Protein AF-A0A6P2V401-F1 (afdb_monomer_lite)

Structure (mmCIF, N/CA/C/O backbone):
data_AF-A0A6P2V401-F1
#
_entry.id 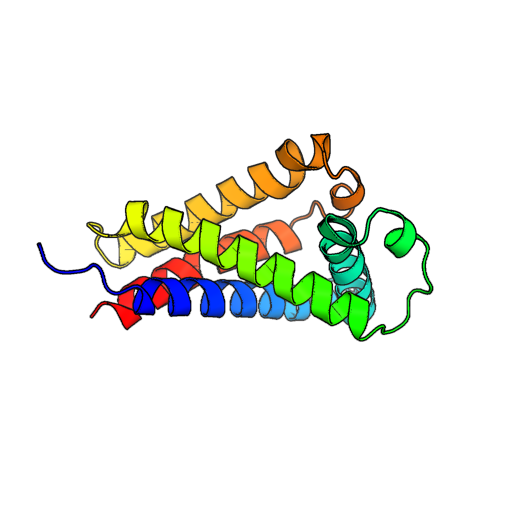  AF-A0A6P2V401-F1
#
loop_
_atom_site.group_PDB
_atom_site.id
_atom_site.type_symbol
_atom_site.label_atom_id
_atom_site.label_alt_id
_atom_site.label_comp_id
_atom_site.label_asym_id
_atom_site.label_entity_id
_atom_site.label_seq_id
_atom_site.pdbx_PDB_ins_code
_atom_site.Cartn_x
_atom_site.Cartn_y
_atom_site.Cartn_z
_atom_site.occupancy
_atom_site.B_iso_or_equiv
_atom_site.auth_seq_id
_atom_site.auth_comp_id
_atom_site.auth_asym_id
_atom_site.auth_atom_id
_atom_site.pdbx_PDB_model_num
ATOM 1 N N . MET A 1 1 ? -31.678 5.617 10.493 1.00 38.75 1 MET A N 1
ATOM 2 C CA . MET A 1 1 ? -30.407 5.013 10.025 1.00 38.75 1 MET A CA 1
ATOM 3 C C . MET A 1 1 ? -29.328 6.093 10.021 1.00 38.75 1 MET A C 1
ATOM 5 O O . MET A 1 1 ? -29.428 7.010 9.217 1.00 38.75 1 MET A O 1
ATOM 9 N N . LYS A 1 2 ? -28.350 6.072 10.941 1.00 46.59 2 LYS A N 1
ATOM 10 C CA . LYS A 1 2 ? -27.239 7.048 10.913 1.00 46.59 2 LYS A CA 1
ATOM 11 C C . LYS A 1 2 ? -26.401 6.779 9.657 1.00 46.59 2 LYS A C 1
ATOM 13 O O . LYS A 1 2 ? -25.924 5.657 9.497 1.00 46.59 2 LYS A O 1
ATOM 18 N N . ARG A 1 3 ? -26.254 7.765 8.759 1.00 54.66 3 ARG A N 1
ATOM 19 C CA . ARG A 1 3 ? -25.325 7.673 7.617 1.00 54.66 3 ARG A CA 1
ATOM 20 C C . ARG A 1 3 ? -23.946 7.314 8.169 1.00 54.66 3 ARG A C 1
ATOM 22 O O . ARG A 1 3 ? -23.427 8.031 9.022 1.00 54.66 3 ARG A O 1
ATOM 29 N N . ALA A 1 4 ? -23.377 6.197 7.722 1.00 61.25 4 ALA A N 1
ATOM 30 C CA . ALA A 1 4 ? -21.987 5.892 8.018 1.00 61.25 4 ALA A CA 1
ATOM 31 C C . ALA A 1 4 ? -21.135 7.018 7.416 1.00 61.25 4 ALA A C 1
ATOM 33 O O . ALA A 1 4 ? -21.217 7.274 6.215 1.00 61.25 4 ALA A O 1
ATOM 34 N N . SER A 1 5 ? -20.381 7.731 8.254 1.00 77.50 5 SER A N 1
ATOM 35 C CA . SER A 1 5 ? -19.448 8.743 7.764 1.00 77.50 5 SER A CA 1
ATOM 36 C C . SER A 1 5 ? -18.392 8.051 6.905 1.00 77.50 5 SER A C 1
ATOM 38 O O . SER A 1 5 ? -17.802 7.059 7.332 1.00 77.50 5 SER A O 1
ATOM 40 N N . VAL A 1 6 ? -18.176 8.554 5.690 1.00 88.88 6 VAL A N 1
ATOM 41 C CA . VAL A 1 6 ? -17.146 8.048 4.765 1.00 88.88 6 VAL A CA 1
ATOM 42 C C . VAL A 1 6 ? -15.755 8.551 5.176 1.00 88.88 6 VAL A C 1
ATOM 44 O O . VAL A 1 6 ? -14.746 7.926 4.861 1.00 88.88 6 VAL A O 1
ATOM 47 N N . VAL A 1 7 ? -15.695 9.631 5.962 1.00 93.44 7 VAL A N 1
ATOM 48 C CA . VAL A 1 7 ? -14.459 10.314 6.375 1.00 93.44 7 VAL A CA 1
ATOM 49 C C . VAL A 1 7 ? -13.431 9.379 7.037 1.00 93.44 7 VAL A C 1
ATOM 51 O O . VAL A 1 7 ? -12.273 9.419 6.625 1.00 93.44 7 VAL A O 1
ATOM 54 N N . PRO A 1 8 ? -13.788 8.479 7.979 1.00 95.75 8 PRO A N 1
ATOM 55 C CA . PRO A 1 8 ? -12.809 7.572 8.578 1.00 95.75 8 PRO A CA 1
ATOM 56 C C . PRO A 1 8 ? -12.199 6.583 7.582 1.00 95.75 8 PRO A C 1
ATOM 58 O O . PRO A 1 8 ? -11.051 6.182 7.742 1.00 95.75 8 PRO A O 1
ATOM 61 N N . VAL A 1 9 ? -12.953 6.188 6.551 1.00 97.31 9 VAL A N 1
ATOM 62 C CA . VAL A 1 9 ? -12.454 5.296 5.495 1.00 97.31 9 VAL A CA 1
ATOM 63 C C . VAL A 1 9 ? -11.470 6.037 4.593 1.00 97.31 9 VAL A C 1
ATOM 65 O O . VAL A 1 9 ? -10.453 5.462 4.222 1.00 97.31 9 VAL A O 1
ATOM 68 N N . LEU A 1 10 ? -11.723 7.316 4.294 1.00 97.50 10 LEU A N 1
ATOM 69 C CA . LEU A 1 10 ? -10.791 8.152 3.529 1.00 97.50 10 LEU A CA 1
ATOM 70 C C . LEU A 1 10 ? -9.461 8.331 4.269 1.00 97.50 10 LEU A C 1
ATOM 72 O O . LEU A 1 10 ? -8.404 8.134 3.674 1.00 97.50 10 LEU A O 1
ATOM 76 N N . TRP A 1 11 ? -9.506 8.624 5.572 1.00 97.38 11 TRP A N 1
ATOM 77 C CA . TRP A 1 11 ? -8.298 8.709 6.400 1.00 97.38 11 TRP A CA 1
ATOM 78 C C . TRP A 1 11 ? -7.539 7.389 6.464 1.00 97.38 11 TRP A C 1
ATOM 80 O O . TRP A 1 11 ? -6.315 7.380 6.369 1.00 97.38 11 TRP A O 1
ATOM 90 N N . ALA A 1 12 ? -8.261 6.274 6.587 1.00 98.12 12 ALA A N 1
ATOM 91 C CA . ALA A 1 12 ? -7.664 4.949 6.561 1.00 98.12 12 ALA A CA 1
ATOM 92 C C . ALA A 1 12 ? -6.970 4.655 5.229 1.00 98.12 12 ALA A C 1
ATOM 94 O O . ALA A 1 12 ? -5.829 4.209 5.236 1.00 98.12 12 ALA A O 1
ATOM 95 N N . ALA A 1 13 ? -7.625 4.947 4.105 1.00 98.31 13 ALA A N 1
ATOM 96 C CA . ALA A 1 13 ? -7.072 4.741 2.771 1.00 98.31 13 ALA A CA 1
ATOM 97 C C . ALA A 1 13 ? -5.811 5.581 2.540 1.00 98.31 13 ALA A C 1
ATOM 99 O O . ALA A 1 13 ? -4.780 5.051 2.136 1.00 98.31 13 ALA A O 1
ATOM 100 N N . PHE A 1 14 ? -5.883 6.879 2.841 1.00 98.25 14 PHE A N 1
ATOM 101 C CA . PHE A 1 14 ? -4.774 7.808 2.646 1.00 98.25 14 PHE A CA 1
ATOM 102 C C . PHE A 1 14 ? -3.590 7.489 3.563 1.00 98.25 14 PHE A C 1
ATOM 104 O O . PHE A 1 14 ? -2.456 7.389 3.100 1.00 98.25 14 PHE A O 1
ATOM 111 N N . GLY A 1 15 ? -3.858 7.267 4.854 1.00 98.19 15 GLY A N 1
ATOM 112 C CA . GLY A 1 15 ? -2.830 6.913 5.828 1.00 98.19 15 GLY A CA 1
ATOM 113 C C . GLY A 1 15 ? -2.151 5.588 5.494 1.00 98.19 15 GLY A C 1
ATOM 114 O O . GLY A 1 15 ? -0.929 5.504 5.556 1.00 98.19 15 GLY A O 1
ATOM 115 N N . ALA A 1 16 ? -2.921 4.571 5.096 1.00 98.50 16 ALA A N 1
ATOM 116 C CA . ALA A 1 16 ? -2.377 3.276 4.706 1.00 98.50 16 ALA A CA 1
ATOM 117 C C . ALA A 1 16 ? -1.485 3.378 3.461 1.00 98.50 16 ALA A C 1
ATOM 119 O O . ALA A 1 16 ? -0.365 2.878 3.504 1.00 98.50 16 ALA A O 1
ATOM 120 N N . ALA A 1 17 ? -1.943 4.071 2.410 1.00 98.25 17 ALA A N 1
ATOM 121 C CA . ALA A 1 17 ? -1.190 4.255 1.168 1.00 98.25 17 ALA A CA 1
ATOM 122 C C . ALA A 1 17 ? 0.145 4.977 1.398 1.00 98.25 17 ALA A C 1
ATOM 124 O O . ALA A 1 17 ? 1.189 4.531 0.930 1.00 98.25 17 ALA A O 1
ATOM 125 N N . ILE A 1 18 ? 0.127 6.082 2.154 1.00 98.19 18 ILE A N 1
ATOM 126 C CA . ILE A 1 18 ? 1.351 6.827 2.473 1.00 98.19 18 ILE A CA 1
ATOM 127 C C . ILE A 1 18 ? 2.260 6.001 3.375 1.00 98.19 18 ILE A C 1
ATOM 129 O O . ILE A 1 18 ? 3.454 5.903 3.109 1.00 98.19 18 ILE A O 1
ATOM 133 N N . GLY A 1 19 ? 1.708 5.403 4.433 1.00 98.25 19 GLY A N 1
ATOM 134 C CA . GLY A 1 19 ? 2.480 4.635 5.403 1.00 98.25 19 GLY A CA 1
ATOM 135 C C . GLY A 1 19 ? 3.229 3.473 4.758 1.00 98.25 19 GLY A C 1
ATOM 136 O O . GLY A 1 19 ? 4.411 3.285 5.037 1.00 98.25 19 GLY A O 1
ATOM 137 N N . SER A 1 20 ? 2.580 2.731 3.855 1.00 98.25 20 SER A N 1
ATOM 138 C CA . SER A 1 20 ? 3.234 1.636 3.139 1.00 98.25 20 SER A CA 1
ATOM 139 C C . SER A 1 20 ? 4.311 2.129 2.177 1.00 98.25 20 SER A C 1
ATOM 141 O O . SER A 1 20 ? 5.420 1.605 2.215 1.00 98.25 20 SER A O 1
ATOM 143 N N . THR A 1 21 ? 4.039 3.170 1.380 1.00 97.75 21 THR A N 1
ATOM 144 C CA . THR A 1 21 ? 5.031 3.724 0.441 1.00 97.75 21 THR A CA 1
ATOM 145 C C . THR A 1 21 ? 6.249 4.298 1.163 1.00 97.75 21 THR A C 1
ATOM 147 O O . THR A 1 21 ? 7.379 4.065 0.741 1.00 97.75 21 THR A O 1
ATOM 150 N N . VAL A 1 22 ? 6.048 5.016 2.273 1.00 98.38 22 VAL A N 1
ATOM 151 C CA . VAL A 1 22 ? 7.155 5.539 3.087 1.00 98.38 22 VAL A CA 1
ATOM 152 C C . VAL A 1 22 ? 7.994 4.394 3.646 1.00 98.38 22 VAL A C 1
ATOM 154 O O . VAL A 1 22 ? 9.218 4.469 3.607 1.00 98.38 22 VAL A O 1
ATOM 157 N N . VAL A 1 23 ? 7.370 3.316 4.126 1.00 98.31 23 VAL A N 1
ATOM 158 C CA . VAL A 1 23 ? 8.118 2.164 4.643 1.00 98.31 23 VAL A CA 1
ATOM 159 C C . VAL A 1 23 ? 8.936 1.469 3.555 1.00 98.31 23 VAL A C 1
ATOM 161 O O . VAL A 1 23 ? 10.087 1.142 3.821 1.00 98.31 23 VAL A O 1
ATOM 164 N N . GLU A 1 24 ? 8.425 1.295 2.334 1.00 97.38 24 GLU A N 1
ATOM 165 C CA . GLU A 1 24 ? 9.236 0.742 1.233 1.00 97.38 24 GLU A CA 1
ATOM 166 C C . GLU A 1 24 ? 10.450 1.623 0.923 1.00 97.38 24 GLU A C 1
ATOM 168 O O . GLU A 1 24 ? 11.579 1.128 0.895 1.00 97.38 24 GLU A O 1
ATOM 173 N N . LEU A 1 25 ? 10.234 2.937 0.804 1.00 98.00 25 LEU A N 1
ATOM 174 C CA . LEU A 1 25 ? 11.300 3.910 0.555 1.00 98.00 25 LEU A CA 1
ATOM 175 C C . LEU A 1 25 ? 12.386 3.902 1.633 1.00 98.00 25 LEU A C 1
ATOM 177 O O . LEU A 1 25 ? 13.554 4.123 1.320 1.00 98.00 25 LEU A O 1
ATOM 181 N N . LEU A 1 26 ? 12.015 3.647 2.889 1.00 98.19 26 LEU A N 1
ATOM 182 C CA . LEU A 1 26 ? 12.958 3.558 4.002 1.00 98.19 26 LEU A CA 1
ATOM 183 C C . LEU A 1 26 ? 13.672 2.203 4.072 1.00 98.19 26 LEU A C 1
ATOM 185 O O . LEU A 1 26 ? 14.822 2.157 4.500 1.00 98.19 26 LEU A O 1
ATOM 189 N N . LEU A 1 27 ? 13.023 1.106 3.671 1.00 98.19 27 LEU A N 1
ATOM 190 C CA . LEU A 1 27 ? 13.584 -0.243 3.783 1.00 98.19 27 LEU A CA 1
ATOM 191 C C . LEU A 1 27 ? 14.557 -0.602 2.655 1.00 98.19 27 LEU A C 1
ATOM 193 O O . LEU A 1 27 ? 15.544 -1.283 2.923 1.00 98.19 27 LEU A O 1
ATOM 197 N N . TRP A 1 28 ? 14.324 -0.145 1.421 1.00 98.38 28 TRP A N 1
ATOM 198 C CA . TRP A 1 28 ? 15.240 -0.397 0.299 1.00 98.38 28 TRP A CA 1
ATOM 199 C C . TRP A 1 28 ? 16.702 0.001 0.572 1.00 98.38 28 TRP A C 1
ATOM 201 O O . TRP A 1 28 ? 17.575 -0.858 0.441 1.00 98.38 28 TRP A O 1
ATOM 211 N N . PRO A 1 29 ? 17.019 1.229 1.029 1.00 97.88 29 PRO A N 1
ATOM 212 C CA . PRO A 1 29 ? 18.412 1.611 1.245 1.00 97.88 29 PRO A CA 1
ATOM 213 C C . PRO A 1 29 ? 19.065 0.835 2.399 1.00 97.88 29 PRO A C 1
ATOM 215 O O . PRO A 1 29 ? 20.278 0.648 2.391 1.00 97.88 29 PRO A O 1
ATOM 218 N N . ILE A 1 30 ? 18.284 0.333 3.367 1.00 97.56 30 ILE A N 1
ATOM 219 C CA . ILE A 1 30 ? 18.798 -0.485 4.481 1.00 97.56 30 ILE A CA 1
ATOM 220 C C . ILE A 1 30 ? 19.380 -1.810 3.972 1.00 97.56 30 ILE A C 1
ATOM 222 O O . ILE A 1 30 ? 20.332 -2.323 4.557 1.00 97.56 30 ILE A O 1
ATOM 226 N N . VAL A 1 31 ? 18.836 -2.353 2.880 1.00 96.38 31 VAL A N 1
ATOM 227 C CA . VAL A 1 31 ? 19.320 -3.596 2.260 1.00 96.38 31 VAL A CA 1
ATOM 228 C C . VAL A 1 31 ? 20.252 -3.358 1.066 1.00 96.38 31 VAL A C 1
ATOM 230 O O . VAL A 1 31 ? 20.670 -4.319 0.427 1.00 96.38 31 VAL A O 1
ATOM 233 N N . GLY A 1 32 ? 20.614 -2.101 0.787 1.00 97.00 32 GLY A N 1
ATOM 234 C CA . GLY A 1 32 ? 21.514 -1.724 -0.308 1.00 97.00 32 GLY A CA 1
ATOM 235 C C . GLY A 1 32 ? 20.843 -1.538 -1.673 1.00 97.00 32 GLY A C 1
ATOM 236 O O . GLY A 1 32 ? 21.550 -1.399 -2.670 1.00 97.00 32 GLY A O 1
ATOM 237 N N . ASP A 1 33 ? 19.509 -1.509 -1.733 1.00 96.69 33 ASP A N 1
ATOM 238 C CA . ASP A 1 33 ? 18.763 -1.275 -2.972 1.00 96.69 33 ASP A CA 1
ATOM 239 C C . ASP A 1 33 ? 18.670 0.223 -3.322 1.00 96.69 33 ASP A C 1
ATOM 241 O O . ASP A 1 33 ? 18.616 1.094 -2.447 1.00 96.69 33 ASP A O 1
ATOM 245 N N . ASP A 1 34 ? 18.548 0.529 -4.619 1.00 96.19 34 ASP A N 1
ATOM 246 C CA . ASP A 1 34 ? 18.214 1.873 -5.103 1.00 96.19 34 ASP A CA 1
ATOM 247 C C . ASP A 1 34 ? 16.726 2.181 -4.866 1.00 96.19 34 ASP A C 1
ATOM 249 O O . ASP A 1 34 ? 15.845 1.756 -5.618 1.00 96.19 34 ASP A O 1
ATOM 253 N N . ALA A 1 35 ? 16.447 2.954 -3.816 1.00 96.69 35 ALA A N 1
ATOM 254 C CA . ALA A 1 35 ? 15.091 3.336 -3.435 1.00 96.69 35 ALA A CA 1
ATOM 255 C C . ALA A 1 35 ? 14.351 4.121 -4.529 1.00 96.69 35 ALA A C 1
ATOM 257 O O . ALA A 1 35 ? 13.152 3.921 -4.733 1.00 96.69 35 ALA A O 1
ATOM 258 N N . ILE A 1 36 ? 15.049 5.012 -5.240 1.00 96.38 36 ILE A N 1
ATOM 259 C CA . ILE A 1 36 ? 14.432 5.838 -6.283 1.00 96.38 36 ILE A CA 1
ATOM 260 C C . ILE A 1 36 ? 14.189 4.989 -7.526 1.00 96.38 36 ILE A C 1
ATOM 262 O O . ILE A 1 36 ? 13.089 5.026 -8.078 1.00 96.38 36 ILE A O 1
ATOM 266 N N . GLY A 1 37 ? 15.163 4.170 -7.925 1.00 96.12 37 GLY A N 1
ATOM 267 C CA . GLY A 1 37 ? 15.001 3.200 -9.005 1.00 96.12 37 GLY A CA 1
ATOM 268 C C . GLY A 1 37 ? 13.834 2.240 -8.759 1.00 96.12 37 GLY A C 1
ATOM 269 O O . GLY A 1 37 ? 12.995 2.052 -9.642 1.00 96.12 37 GLY A O 1
ATOM 270 N N . ASN A 1 38 ? 13.710 1.700 -7.543 1.00 96.69 38 ASN A N 1
ATOM 271 C CA . ASN A 1 38 ? 12.606 0.818 -7.161 1.00 96.69 38 ASN A CA 1
ATOM 272 C C . ASN A 1 38 ? 11.250 1.536 -7.157 1.00 96.69 38 ASN A C 1
ATOM 274 O O . ASN A 1 38 ? 10.287 1.002 -7.706 1.00 96.69 38 ASN A O 1
ATOM 278 N N . LEU A 1 39 ? 11.167 2.769 -6.646 1.00 96.69 39 LEU A N 1
ATOM 279 C CA . LEU A 1 39 ? 9.943 3.573 -6.724 1.00 96.69 39 LEU A CA 1
ATOM 280 C C . LEU A 1 39 ? 9.516 3.812 -8.182 1.00 96.69 39 LEU A C 1
ATOM 282 O O . LEU A 1 39 ? 8.349 3.644 -8.547 1.00 96.69 39 LEU A O 1
ATOM 286 N N . LEU A 1 40 ? 10.461 4.198 -9.042 1.00 96.69 40 LEU A N 1
ATOM 287 C CA . LEU A 1 40 ? 10.211 4.428 -10.465 1.00 96.69 40 LEU A CA 1
ATOM 288 C C . LEU A 1 40 ? 9.829 3.133 -11.202 1.00 96.69 40 LEU A C 1
ATOM 290 O O . LEU A 1 40 ? 8.999 3.159 -12.113 1.00 96.69 40 LEU A O 1
ATOM 294 N N . ARG A 1 41 ? 10.378 1.985 -10.807 1.00 95.94 41 ARG A N 1
ATOM 295 C CA . ARG A 1 41 ? 9.936 0.676 -11.297 1.00 95.94 41 ARG A CA 1
ATOM 296 C C . ARG A 1 41 ? 8.494 0.395 -10.866 1.00 95.94 41 ARG A C 1
ATOM 298 O O . ARG A 1 41 ? 7.652 0.118 -11.716 1.00 95.94 41 ARG A O 1
ATOM 305 N N . ASP A 1 42 ? 8.183 0.510 -9.579 1.00 96.50 42 ASP A N 1
ATOM 306 C CA . ASP A 1 42 ? 6.895 0.085 -9.006 1.00 96.50 42 ASP A CA 1
ATOM 307 C C . ASP A 1 42 ? 5.732 0.970 -9.455 1.00 96.50 42 ASP A C 1
ATOM 309 O O . ASP A 1 42 ? 4.617 0.494 -9.701 1.00 96.50 42 ASP A O 1
ATOM 313 N N . THR A 1 43 ? 6.007 2.253 -9.676 1.00 97.06 43 THR A N 1
ATOM 314 C CA . THR A 1 43 ? 5.062 3.179 -10.310 1.00 97.06 43 THR A CA 1
ATOM 315 C C . THR A 1 43 ? 4.707 2.743 -11.731 1.00 97.06 43 THR A C 1
ATOM 317 O O . THR A 1 43 ? 3.528 2.738 -12.072 1.00 97.06 43 THR A O 1
ATOM 320 N N . ARG A 1 44 ? 5.658 2.264 -12.545 1.00 97.38 44 ARG A N 1
ATOM 321 C CA . ARG A 1 44 ? 5.349 1.706 -13.878 1.00 97.38 44 ARG A CA 1
ATOM 322 C C . ARG A 1 44 ? 4.518 0.436 -13.797 1.00 97.38 44 ARG A C 1
ATOM 324 O O . ARG A 1 44 ? 3.557 0.300 -14.552 1.00 97.38 44 ARG A O 1
ATOM 331 N N . LEU A 1 45 ? 4.857 -0.474 -12.880 1.00 97.56 45 LEU A N 1
ATOM 332 C CA . LEU A 1 45 ? 4.083 -1.702 -12.666 1.00 97.56 45 LEU A CA 1
ATOM 333 C C . LEU A 1 45 ? 2.624 -1.371 -12.324 1.00 97.56 45 LEU A C 1
ATOM 335 O O . LEU A 1 45 ? 1.696 -1.962 -12.877 1.00 97.56 45 LEU A O 1
ATOM 339 N N . THR A 1 46 ? 2.422 -0.379 -11.460 1.00 97.62 46 THR A N 1
ATOM 340 C CA . THR A 1 46 ? 1.096 0.080 -11.040 1.00 97.62 46 THR A CA 1
ATOM 341 C C . THR A 1 46 ? 0.359 0.811 -12.162 1.00 97.62 46 THR A C 1
ATOM 343 O O . THR A 1 46 ? -0.798 0.503 -12.444 1.00 97.62 46 THR A O 1
ATOM 346 N N . ALA A 1 47 ? 1.022 1.730 -12.865 1.00 98.25 47 ALA A N 1
ATOM 347 C CA . ALA A 1 47 ? 0.439 2.470 -13.982 1.00 98.25 47 ALA A CA 1
ATOM 348 C C . ALA A 1 47 ? 0.021 1.553 -15.142 1.00 98.25 47 ALA A C 1
ATOM 350 O O . ALA A 1 47 ? -0.999 1.804 -15.785 1.00 98.25 47 ALA A O 1
ATOM 351 N N . ALA A 1 48 ? 0.749 0.456 -15.380 1.00 97.88 48 ALA A N 1
ATOM 352 C CA . ALA A 1 48 ? 0.441 -0.513 -16.432 1.00 97.88 48 ALA A CA 1
ATOM 353 C C . ALA A 1 48 ? -0.948 -1.16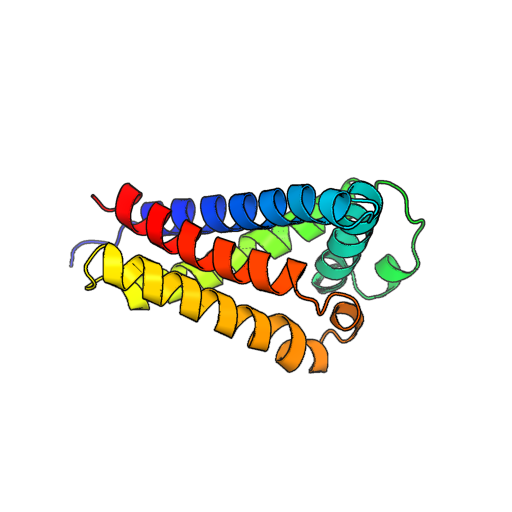1 -16.292 1.00 97.88 48 ALA A C 1
ATOM 355 O O . ALA A 1 48 ? -1.481 -1.655 -17.286 1.00 97.88 48 ALA A O 1
ATOM 356 N N . ILE A 1 49 ? -1.561 -1.126 -15.100 1.00 98.00 49 ILE A N 1
ATOM 357 C CA . ILE A 1 49 ? -2.944 -1.582 -14.882 1.00 98.00 49 ILE A CA 1
ATOM 358 C C . ILE A 1 49 ? -3.928 -0.790 -15.756 1.00 98.00 49 ILE A C 1
ATOM 360 O O . ILE A 1 49 ? -4.870 -1.373 -16.286 1.00 98.00 49 ILE A O 1
ATOM 364 N N . VAL A 1 50 ? -3.707 0.519 -15.930 1.00 98.19 50 VAL A N 1
ATOM 365 C CA . VAL A 1 50 ? -4.615 1.411 -16.678 1.00 98.19 50 VAL A CA 1
ATOM 366 C C . VAL A 1 50 ? -4.022 1.919 -17.990 1.00 98.19 50 VAL A C 1
ATOM 368 O O . VAL A 1 50 ? -4.758 2.140 -18.945 1.00 98.19 50 VAL A O 1
ATOM 371 N N . MET A 1 51 ? -2.697 2.072 -18.068 1.00 97.50 51 MET A N 1
ATOM 372 C CA . MET A 1 51 ? -1.990 2.532 -19.272 1.00 97.50 51 MET A CA 1
ATOM 373 C C . MET A 1 51 ? -1.589 1.381 -20.208 1.00 97.50 51 MET A C 1
ATOM 375 O O . MET A 1 51 ? -1.122 1.615 -21.321 1.00 97.50 51 MET A O 1
ATOM 379 N N . GLY A 1 52 ? -1.754 0.131 -19.768 1.00 96.19 52 GLY A N 1
ATOM 380 C CA . GLY A 1 52 ? -1.327 -1.054 -20.502 1.00 96.19 52 GLY A CA 1
ATOM 381 C C . GLY A 1 52 ? 0.176 -1.330 -20.400 1.00 96.19 52 GLY A C 1
ATOM 382 O O . GLY A 1 52 ? 0.963 -0.557 -19.856 1.00 96.19 52 GLY A O 1
ATOM 383 N N . ARG A 1 53 ? 0.596 -2.475 -20.948 1.00 95.25 53 ARG A N 1
ATOM 384 C CA . ARG A 1 53 ? 1.957 -3.020 -20.770 1.00 95.25 53 ARG A CA 1
ATOM 385 C C . ARG A 1 53 ? 3.061 -2.220 -21.465 1.00 95.25 53 ARG A C 1
ATOM 387 O O . ARG A 1 53 ? 4.226 -2.428 -21.143 1.00 95.25 53 ARG A O 1
ATOM 394 N N . GLY A 1 54 ? 2.722 -1.321 -22.391 1.00 93.81 54 GLY A N 1
ATOM 395 C CA . GLY A 1 54 ? 3.704 -0.505 -23.117 1.00 93.81 54 GLY A CA 1
ATOM 396 C C . GLY A 1 54 ? 4.567 0.361 -22.192 1.00 93.81 54 GLY A C 1
ATOM 397 O O . GLY A 1 54 ? 5.752 0.541 -22.453 1.00 93.81 54 GLY A O 1
ATOM 398 N N . VAL A 1 55 ? 4.012 0.806 -21.058 1.00 95.50 55 VAL A N 1
ATOM 399 C CA . VAL A 1 55 ? 4.736 1.617 -20.062 1.00 95.50 55 VAL A CA 1
ATOM 400 C C . VAL A 1 55 ? 5.872 0.853 -19.365 1.00 95.50 55 VAL A C 1
ATOM 402 O O . VAL A 1 55 ? 6.799 1.467 -18.846 1.00 95.50 55 VAL A O 1
ATOM 405 N N . LEU A 1 56 ? 5.842 -0.486 -19.378 1.00 93.75 56 LEU A N 1
ATOM 406 C CA . LEU A 1 56 ? 6.858 -1.327 -18.733 1.00 93.75 56 LEU A CA 1
ATOM 407 C C . LEU A 1 56 ? 8.212 -1.287 -19.456 1.00 93.75 56 LEU A C 1
ATOM 409 O O . LEU A 1 56 ? 9.237 -1.523 -18.826 1.00 93.75 56 LEU A O 1
ATOM 413 N N . GLY A 1 57 ? 8.212 -1.012 -20.766 1.00 85.75 57 GLY A N 1
ATOM 414 C CA . GLY A 1 57 ? 9.424 -0.895 -21.586 1.00 85.75 57 GLY A CA 1
ATOM 415 C C . GLY A 1 57 ? 9.885 0.546 -21.815 1.00 85.75 57 GLY A C 1
ATOM 416 O O . GLY A 1 57 ? 10.868 0.764 -22.519 1.00 85.75 57 GLY A O 1
ATOM 417 N N . ALA A 1 58 ? 9.170 1.533 -21.265 1.00 77.44 58 ALA A N 1
ATOM 418 C CA . ALA A 1 58 ? 9.554 2.936 -21.365 1.00 77.44 58 ALA A CA 1
ATOM 419 C C . ALA A 1 58 ? 10.844 3.212 -20.571 1.00 77.44 58 ALA A C 1
ATOM 421 O O . ALA A 1 58 ? 11.162 2.488 -19.627 1.00 77.44 58 ALA A O 1
ATOM 422 N N . SER A 1 59 ? 11.561 4.285 -20.938 1.00 79.62 59 SER A N 1
ATOM 423 C CA . SER A 1 59 ? 12.741 4.804 -20.218 1.00 79.62 59 SER A CA 1
ATOM 424 C C . SER A 1 59 ? 12.568 4.700 -18.702 1.00 79.62 59 SER A C 1
ATOM 426 O O . SER A 1 59 ? 11.492 5.022 -18.212 1.00 79.62 59 SER A O 1
ATOM 428 N N . ALA A 1 60 ? 13.610 4.309 -17.961 1.00 80.50 60 ALA A N 1
ATOM 429 C CA . ALA A 1 60 ? 13.568 4.131 -16.505 1.00 80.50 60 ALA A CA 1
ATOM 430 C C . ALA A 1 60 ? 13.461 5.445 -15.695 1.00 80.50 60 ALA A C 1
ATOM 432 O O . ALA A 1 60 ? 13.335 5.398 -14.474 1.00 80.50 60 ALA A O 1
ATOM 433 N N . GLY A 1 61 ? 13.504 6.613 -16.350 1.00 91.25 61 GLY A N 1
ATOM 434 C CA . GLY A 1 61 ? 13.507 7.928 -15.694 1.00 91.25 61 GLY A CA 1
ATOM 435 C C . GLY A 1 61 ? 12.186 8.329 -15.022 1.00 91.25 61 GLY A C 1
ATOM 436 O O . GLY A 1 61 ? 11.240 7.555 -14.926 1.00 91.25 61 GLY A O 1
ATOM 437 N N . PHE A 1 62 ? 12.087 9.564 -14.542 1.00 94.69 62 PHE A N 1
ATOM 438 C CA . PHE A 1 62 ? 10.821 10.083 -14.022 1.00 94.69 62 PHE A CA 1
ATOM 439 C C . PHE A 1 62 ? 9.869 10.455 -15.169 1.00 94.69 62 PHE A C 1
ATOM 441 O O . PHE A 1 62 ? 10.269 11.145 -16.104 1.00 94.69 62 PHE A O 1
ATOM 448 N N . ASP A 1 63 ? 8.610 10.029 -15.068 1.00 96.12 63 ASP A N 1
ATOM 449 C CA . ASP A 1 63 ? 7.525 10.430 -15.966 1.00 96.12 63 ASP A CA 1
ATOM 450 C C . ASP A 1 63 ? 6.319 10.885 -15.115 1.00 96.12 63 ASP A C 1
ATOM 452 O O . ASP A 1 63 ? 5.750 10.069 -14.376 1.00 96.12 63 ASP A O 1
ATOM 456 N N . PRO A 1 64 ? 5.918 12.172 -15.184 1.00 96.44 64 PRO A N 1
ATOM 457 C CA . PRO A 1 64 ? 4.816 12.704 -14.387 1.00 96.44 64 PRO A CA 1
ATOM 458 C C . PRO A 1 64 ? 3.476 12.003 -14.635 1.00 96.44 64 PRO A C 1
ATOM 460 O O . PRO A 1 64 ? 2.689 11.845 -13.701 1.00 96.44 64 PRO A O 1
ATOM 463 N N . LEU A 1 65 ? 3.200 11.582 -15.873 1.00 96.88 65 LEU A N 1
ATOM 464 C CA . LEU A 1 65 ? 1.931 10.950 -16.227 1.00 96.88 65 LEU A CA 1
ATOM 465 C C . LEU A 1 65 ? 1.864 9.528 -15.668 1.00 96.88 65 LEU A C 1
ATOM 467 O O . LEU A 1 65 ? 0.841 9.136 -15.106 1.00 96.88 65 LEU A O 1
ATOM 471 N N . VAL A 1 66 ? 2.970 8.787 -15.752 1.00 97.81 66 VAL A N 1
ATOM 472 C CA . VAL A 1 66 ? 3.098 7.459 -15.132 1.00 97.81 66 VAL A CA 1
ATOM 473 C C . VAL A 1 66 ? 2.946 7.562 -13.618 1.00 97.81 66 VAL A C 1
ATOM 475 O O . VAL A 1 66 ? 2.188 6.795 -13.025 1.00 97.81 66 VAL A O 1
ATOM 478 N N . MET A 1 67 ? 3.604 8.543 -12.991 1.00 97.38 67 MET A N 1
ATOM 479 C CA . MET A 1 67 ? 3.499 8.781 -11.550 1.00 97.38 67 MET A CA 1
ATOM 480 C C . MET A 1 67 ? 2.060 9.113 -11.131 1.00 97.38 67 MET A C 1
ATOM 482 O O . MET A 1 67 ? 1.552 8.559 -10.153 1.00 97.38 67 MET A O 1
ATOM 486 N N . ALA A 1 68 ? 1.371 9.972 -11.888 1.00 98.31 68 ALA A N 1
ATOM 487 C CA . ALA A 1 68 ? -0.022 10.322 -11.631 1.00 98.31 68 ALA A CA 1
ATOM 488 C C . ALA A 1 68 ? -0.954 9.108 -11.783 1.00 98.31 68 ALA A C 1
ATOM 490 O O . ALA A 1 68 ? -1.757 8.838 -10.889 1.00 98.31 68 ALA A O 1
ATOM 491 N N . ALA A 1 69 ? -0.817 8.337 -12.866 1.00 98.56 69 ALA A N 1
ATOM 492 C CA . ALA A 1 69 ? -1.614 7.135 -13.103 1.00 98.56 69 ALA A CA 1
ATOM 493 C C . ALA A 1 69 ? -1.407 6.085 -11.999 1.00 98.56 69 ALA A C 1
ATOM 495 O O . ALA A 1 69 ? -2.379 5.568 -11.446 1.00 98.56 69 ALA A O 1
ATOM 496 N N . ALA A 1 70 ? -0.152 5.821 -11.625 1.00 98.31 70 ALA A N 1
ATOM 497 C CA . ALA A 1 70 ? 0.192 4.923 -10.528 1.00 98.31 70 ALA A CA 1
ATOM 498 C C . ALA A 1 70 ? -0.427 5.378 -9.200 1.00 98.31 70 ALA A C 1
ATOM 500 O O . ALA A 1 70 ? -1.025 4.575 -8.487 1.00 98.31 70 ALA A O 1
ATOM 501 N N . THR A 1 71 ? -0.335 6.676 -8.898 1.00 98.19 71 THR A N 1
ATOM 502 C CA . THR A 1 71 ? -0.897 7.268 -7.678 1.00 98.19 71 THR A CA 1
ATOM 503 C C . THR A 1 71 ? -2.414 7.102 -7.628 1.00 98.19 71 THR A C 1
ATOM 505 O O . THR A 1 71 ? -2.951 6.684 -6.604 1.00 98.19 71 THR A O 1
ATOM 508 N N . VAL A 1 72 ? -3.115 7.366 -8.735 1.00 98.56 72 VAL A N 1
ATOM 509 C CA . VAL A 1 72 ? -4.573 7.190 -8.822 1.00 98.56 72 VAL A CA 1
ATOM 510 C C . VAL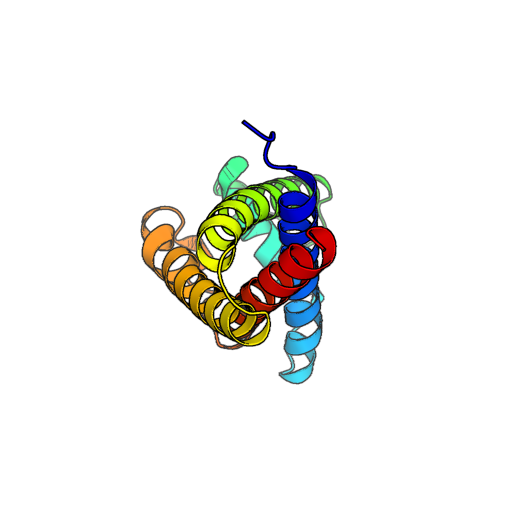 A 1 72 ? -4.965 5.733 -8.586 1.00 98.56 72 VAL A C 1
ATOM 512 O O . VAL A 1 72 ? -5.856 5.469 -7.779 1.00 98.56 72 VAL A O 1
ATOM 515 N N . VAL A 1 73 ? -4.285 4.785 -9.236 1.00 98.50 73 VAL A N 1
ATOM 516 C CA . VAL A 1 73 ? -4.547 3.350 -9.049 1.00 98.50 73 VAL A CA 1
ATOM 517 C C . VAL A 1 73 ? -4.270 2.929 -7.604 1.00 98.50 73 VAL A C 1
ATOM 519 O O . VAL A 1 73 ? -5.108 2.265 -6.992 1.00 98.50 73 VAL A O 1
ATOM 522 N N . HIS A 1 74 ? -3.145 3.354 -7.025 1.00 98.12 74 HIS A N 1
ATOM 523 C CA . HIS A 1 74 ? -2.782 3.015 -5.652 1.00 98.12 74 HIS A CA 1
ATOM 524 C C . HIS A 1 74 ? -3.796 3.571 -4.642 1.00 98.12 74 HIS A C 1
ATOM 526 O O . HIS A 1 74 ? -4.252 2.837 -3.764 1.00 98.12 74 HIS A O 1
ATOM 532 N N . LEU A 1 75 ? -4.225 4.828 -4.790 1.00 98.19 75 LEU A N 1
ATOM 533 C CA . LEU A 1 75 ? -5.246 5.431 -3.929 1.00 98.19 75 LEU A CA 1
ATOM 534 C C . LEU A 1 75 ? -6.619 4.768 -4.106 1.00 98.19 75 LEU A C 1
ATOM 536 O O . LEU A 1 75 ? -7.317 4.544 -3.116 1.00 98.19 75 LEU A O 1
ATOM 540 N N . ALA A 1 76 ? -7.001 4.412 -5.335 1.00 98.4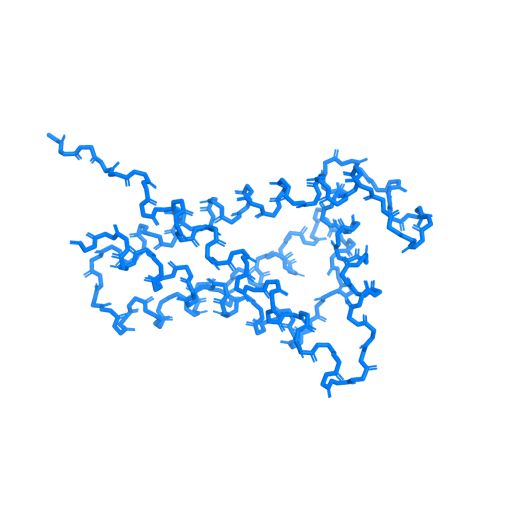4 76 ALA A N 1
ATOM 541 C CA . ALA A 1 76 ? -8.262 3.726 -5.609 1.00 98.44 76 ALA A CA 1
ATOM 542 C C . ALA A 1 76 ? -8.302 2.332 -4.962 1.00 98.44 76 ALA A C 1
ATOM 544 O O . ALA A 1 76 ? -9.264 2.004 -4.263 1.00 98.44 76 ALA A O 1
ATOM 545 N N . LEU A 1 77 ? -7.241 1.535 -5.124 1.00 98.06 77 LEU A N 1
ATOM 546 C CA . LEU A 1 77 ? -7.107 0.239 -4.452 1.00 98.06 77 LEU A CA 1
ATOM 547 C C . LEU A 1 77 ? -7.091 0.404 -2.930 1.00 98.06 77 LEU A C 1
ATOM 549 O O . LEU A 1 77 ? -7.813 -0.303 -2.227 1.00 98.06 77 LEU A O 1
ATOM 553 N N . SER A 1 78 ? -6.349 1.391 -2.422 1.00 98.44 78 SER A N 1
ATOM 554 C CA . SER A 1 78 ? -6.286 1.685 -0.988 1.00 98.44 78 SER A CA 1
ATOM 555 C C . SER A 1 78 ? -7.655 2.025 -0.410 1.00 98.44 78 SER A C 1
ATOM 557 O O . SER A 1 78 ? -7.990 1.572 0.682 1.00 98.44 78 SER A O 1
ATOM 559 N N . LEU A 1 79 ? -8.481 2.770 -1.150 1.00 98.56 79 LEU A N 1
ATOM 560 C CA . LEU A 1 79 ? -9.848 3.089 -0.755 1.00 98.56 79 LEU A CA 1
ATOM 561 C C . LEU A 1 79 ? -10.728 1.839 -0.674 1.00 98.56 79 LEU A C 1
ATOM 563 O O . LEU A 1 79 ? -11.435 1.649 0.319 1.00 98.56 79 LEU A O 1
ATOM 567 N N . VAL A 1 80 ? -10.667 0.974 -1.690 1.00 98.38 80 VAL A N 1
ATOM 568 C CA . VAL A 1 80 ? -11.415 -0.291 -1.712 1.00 98.38 80 VAL A CA 1
ATOM 569 C C . VAL A 1 80 ? -11.002 -1.171 -0.531 1.00 98.38 80 VAL A C 1
ATOM 571 O O . VAL A 1 80 ? -11.854 -1.644 0.225 1.00 98.38 80 VAL A O 1
ATOM 574 N N . TYR A 1 81 ? -9.700 -1.338 -0.317 1.00 98.56 81 TYR A N 1
ATOM 575 C CA . TYR A 1 81 ? -9.154 -2.149 0.767 1.00 98.56 81 TYR A CA 1
ATOM 576 C C . TYR A 1 81 ? -9.469 -1.579 2.148 1.00 98.56 81 TYR A C 1
ATOM 578 O O . TYR A 1 81 ? -9.926 -2.319 3.020 1.00 98.56 81 TYR A O 1
ATOM 586 N N . ALA A 1 82 ? -9.330 -0.269 2.347 1.00 98.31 82 ALA A N 1
ATOM 587 C CA . ALA A 1 82 ? -9.691 0.390 3.596 1.00 98.31 82 ALA A CA 1
ATOM 588 C C . ALA A 1 82 ? -11.192 0.269 3.901 1.00 98.31 82 ALA A C 1
ATOM 590 O O . ALA A 1 82 ? -11.570 0.073 5.056 1.00 98.31 82 ALA A O 1
ATOM 591 N N . ALA A 1 83 ? -12.062 0.329 2.887 1.00 98.19 83 ALA A N 1
ATOM 592 C CA . ALA A 1 83 ? -13.498 0.134 3.067 1.00 98.19 83 ALA A CA 1
ATOM 593 C C . ALA A 1 83 ? -13.838 -1.295 3.524 1.00 98.19 83 ALA A C 1
ATOM 595 O O . ALA A 1 83 ? -14.704 -1.480 4.386 1.00 98.19 83 ALA A O 1
ATOM 596 N N . VAL A 1 84 ? -13.154 -2.308 2.981 1.00 98.38 84 VAL A N 1
ATOM 597 C CA . VAL A 1 84 ? -13.288 -3.703 3.433 1.00 98.38 84 VAL A CA 1
ATOM 598 C C . VAL A 1 84 ? -12.758 -3.851 4.858 1.00 98.38 84 VAL A C 1
ATOM 600 O O . VAL A 1 84 ? -13.483 -4.340 5.726 1.00 98.38 84 VAL A O 1
ATOM 603 N N . LEU A 1 85 ? -11.551 -3.354 5.133 1.00 98.25 85 LEU A N 1
ATOM 604 C CA . LEU A 1 85 ? -10.943 -3.392 6.460 1.00 98.25 85 LEU A CA 1
ATOM 605 C C . LEU A 1 85 ? -11.846 -2.738 7.515 1.00 98.25 85 LEU A C 1
ATOM 607 O O . LEU A 1 85 ? -12.107 -3.331 8.560 1.00 98.25 85 LEU A O 1
ATOM 611 N N . ALA A 1 86 ? -12.398 -1.557 7.225 1.00 97.38 86 ALA A N 1
ATOM 612 C CA . ALA A 1 86 ? -13.310 -0.839 8.112 1.00 97.38 86 ALA A CA 1
ATOM 613 C C . ALA A 1 86 ? -14.532 -1.684 8.506 1.00 97.38 86 ALA A C 1
ATOM 615 O O . ALA A 1 86 ? -14.940 -1.669 9.672 1.00 97.38 86 ALA A O 1
ATOM 616 N N . LYS A 1 87 ? -15.102 -2.455 7.567 1.00 97.00 87 LYS A N 1
ATOM 617 C CA . LYS A 1 87 ? -16.214 -3.380 7.852 1.00 97.00 87 LYS A CA 1
ATOM 618 C C . LYS A 1 87 ? -15.794 -4.497 8.803 1.00 97.00 87 LYS A C 1
ATOM 620 O O . LYS A 1 87 ? -16.576 -4.835 9.690 1.00 97.00 87 LYS A O 1
ATOM 625 N N . VAL A 1 88 ? -14.580 -5.024 8.644 1.00 97.06 88 VAL A N 1
ATOM 626 C CA . VAL A 1 88 ? -14.023 -6.092 9.489 1.00 97.06 88 VAL A CA 1
ATOM 627 C C . VAL A 1 88 ? -13.770 -5.590 10.915 1.00 97.06 88 VAL A C 1
ATOM 629 O O . VAL A 1 88 ? -14.163 -6.239 11.880 1.00 97.06 88 VAL A O 1
ATOM 632 N N . ILE A 1 89 ? -13.181 -4.401 11.076 1.00 97.50 89 ILE A N 1
ATOM 633 C CA . ILE A 1 89 ? -12.684 -3.933 12.384 1.00 97.50 89 ILE A CA 1
ATOM 634 C C . ILE A 1 89 ? -13.652 -3.028 13.162 1.00 97.50 89 ILE A C 1
ATOM 636 O O . ILE A 1 89 ? -13.348 -2.608 14.285 1.00 97.50 89 ILE A O 1
ATOM 640 N N . ARG A 1 90 ? -14.817 -2.675 12.597 1.00 94.81 90 ARG A N 1
ATOM 641 C CA . ARG A 1 90 ? -15.737 -1.679 13.193 1.00 94.81 90 ARG A CA 1
ATOM 642 C C . ARG A 1 90 ? -16.181 -2.004 14.622 1.00 94.81 90 ARG A C 1
ATOM 644 O O . ARG A 1 90 ? -16.356 -1.082 15.414 1.00 94.81 90 ARG A O 1
ATOM 651 N N . ASN A 1 91 ? -16.313 -3.274 14.980 1.00 95.06 91 ASN A N 1
ATOM 652 C CA . ASN A 1 91 ? -16.792 -3.671 16.309 1.00 95.06 91 ASN A CA 1
ATOM 653 C C . ASN A 1 91 ? -15.671 -4.182 17.224 1.00 95.06 91 ASN A C 1
ATOM 655 O O . ASN A 1 91 ? -15.942 -4.591 18.346 1.00 95.06 91 ASN A O 1
ATOM 659 N N . LEU A 1 92 ? -14.418 -4.141 16.766 1.00 96.50 92 LEU A N 1
ATOM 660 C CA . LEU A 1 92 ? -13.272 -4.621 17.534 1.00 96.50 92 LEU A CA 1
ATOM 661 C C . LEU A 1 92 ? -12.756 -3.557 18.514 1.00 96.50 92 LEU A C 1
ATOM 663 O O . LEU A 1 92 ? -12.970 -2.351 18.322 1.00 96.50 92 LEU A O 1
ATOM 667 N N . SER A 1 93 ? -12.042 -4.001 19.552 1.00 96.75 93 SER A N 1
ATOM 668 C CA . SER A 1 93 ? -11.197 -3.128 20.376 1.00 96.75 93 SER A CA 1
ATOM 669 C C . SER A 1 93 ? -10.041 -2.566 19.538 1.00 96.75 93 SER A C 1
ATOM 671 O O . SER A 1 93 ? -9.775 -3.055 18.441 1.00 96.75 93 SER A O 1
ATOM 673 N N . LEU A 1 94 ? -9.340 -1.533 20.023 1.00 96.75 94 LEU A N 1
ATOM 674 C CA . LEU A 1 94 ? -8.198 -0.977 19.284 1.00 96.75 94 LEU A CA 1
ATOM 675 C C . LEU A 1 94 ? -7.123 -2.045 19.035 1.00 96.75 94 LEU A C 1
ATOM 677 O O . LEU A 1 94 ? -6.727 -2.234 17.893 1.00 96.75 94 LEU A O 1
ATOM 681 N N . ALA A 1 95 ? -6.707 -2.774 20.074 1.00 97.88 95 ALA A N 1
ATOM 682 C CA . ALA A 1 95 ? -5.684 -3.812 19.949 1.00 97.88 95 ALA A CA 1
ATOM 683 C C . ALA A 1 95 ? -6.094 -4.903 18.944 1.00 97.88 95 ALA A C 1
ATOM 685 O O . ALA A 1 95 ? -5.336 -5.213 18.027 1.00 97.88 95 ALA A O 1
ATOM 686 N N . ALA A 1 96 ? -7.326 -5.415 19.044 1.00 98.19 96 ALA A N 1
ATOM 687 C CA . ALA A 1 96 ? -7.835 -6.414 18.105 1.00 98.19 96 ALA A CA 1
ATOM 688 C C . ALA A 1 96 ? -7.958 -5.863 16.672 1.00 98.19 96 ALA A C 1
ATOM 690 O O . ALA A 1 96 ? -7.691 -6.583 15.715 1.00 98.19 96 ALA A O 1
ATOM 691 N N . ALA A 1 97 ? -8.313 -4.585 16.509 1.00 98.38 97 ALA A N 1
ATOM 692 C CA . ALA A 1 97 ? -8.361 -3.931 15.205 1.00 98.38 97 ALA A CA 1
ATOM 693 C C . ALA A 1 97 ? -6.974 -3.805 14.558 1.00 98.38 97 ALA A C 1
ATOM 695 O O . ALA A 1 97 ? -6.869 -4.005 13.353 1.00 98.38 97 ALA A O 1
ATOM 696 N N . LEU A 1 98 ? -5.922 -3.508 15.330 1.00 98.62 98 LEU A N 1
ATOM 697 C CA . LEU A 1 98 ? -4.549 -3.432 14.814 1.00 98.62 98 LEU A CA 1
ATOM 698 C C . LEU A 1 98 ? -4.035 -4.807 14.373 1.00 98.62 98 LEU A C 1
ATOM 700 O O . LEU A 1 98 ? -3.476 -4.922 13.285 1.00 98.62 98 LEU A O 1
ATOM 704 N N . VAL A 1 99 ? -4.288 -5.855 15.167 1.00 98.69 99 VAL A N 1
ATOM 705 C CA . VAL A 1 99 ? -3.937 -7.241 14.802 1.00 98.69 99 VAL A CA 1
ATOM 706 C C . VAL A 1 99 ? -4.690 -7.679 13.544 1.00 98.69 99 VAL A C 1
ATOM 708 O O . VAL A 1 99 ? -4.077 -8.176 12.601 1.00 98.69 99 VAL A O 1
ATOM 711 N N . ALA A 1 100 ? -6.005 -7.439 13.490 1.00 98.50 100 ALA A N 1
ATOM 712 C CA . ALA A 1 100 ? -6.814 -7.727 12.308 1.00 98.50 100 ALA A CA 1
ATOM 713 C C . ALA A 1 100 ? -6.349 -6.923 11.083 1.00 98.50 100 ALA A C 1
ATOM 715 O O . ALA A 1 100 ? -6.339 -7.457 9.979 1.00 98.50 100 ALA A O 1
ATOM 716 N N . GLY A 1 101 ? -5.924 -5.671 11.278 1.00 98.75 101 GLY A N 1
ATOM 717 C CA . GLY A 1 101 ? -5.311 -4.836 10.248 1.00 98.75 101 GLY A CA 1
ATOM 718 C C . GLY A 1 101 ? -4.036 -5.455 9.690 1.00 98.75 101 GLY A C 1
ATOM 719 O O . GLY A 1 101 ? -3.941 -5.647 8.483 1.00 98.75 101 GLY A O 1
ATOM 720 N N . GLY A 1 102 ? -3.091 -5.843 10.548 1.00 98.75 102 GLY A N 1
ATOM 721 C CA . GLY A 1 102 ? -1.862 -6.517 10.118 1.00 98.75 102 GLY A CA 1
ATOM 722 C C . GLY A 1 102 ? -2.143 -7.810 9.347 1.00 98.75 102 GLY A C 1
ATOM 723 O O . GLY A 1 102 ? -1.636 -7.985 8.241 1.00 98.75 102 GLY A O 1
ATOM 724 N N . ALA A 1 103 ? -3.019 -8.673 9.871 1.00 98.81 103 ALA A N 1
ATOM 725 C CA . ALA A 1 103 ? -3.427 -9.903 9.189 1.00 98.81 103 ALA A CA 1
ATOM 726 C C . ALA A 1 103 ? -4.090 -9.624 7.829 1.00 98.81 103 ALA A C 1
ATOM 728 O O . ALA A 1 103 ? -3.776 -10.279 6.838 1.00 98.81 103 ALA A O 1
ATOM 729 N N . PHE A 1 104 ? -4.965 -8.617 7.760 1.00 98.81 104 PHE A N 1
ATOM 730 C CA . PHE A 1 104 ? -5.586 -8.169 6.515 1.00 98.81 104 PHE A CA 1
ATOM 731 C C . PHE A 1 104 ? -4.542 -7.698 5.496 1.00 98.81 104 PHE A C 1
ATOM 733 O O . PHE A 1 104 ? -4.614 -8.079 4.332 1.00 98.81 104 PHE A O 1
ATOM 740 N N . GLY A 1 105 ? -3.535 -6.943 5.938 1.00 98.75 105 GLY A N 1
ATOM 741 C CA . GLY A 1 105 ? -2.390 -6.556 5.119 1.00 98.75 105 GLY A CA 1
ATOM 742 C C . GLY A 1 105 ? -1.668 -7.759 4.507 1.00 98.75 105 GLY A C 1
ATOM 743 O O . GLY A 1 105 ? -1.476 -7.821 3.296 1.00 98.75 105 GLY A O 1
ATOM 744 N N . LEU A 1 106 ? -1.347 -8.771 5.315 1.00 98.69 106 LEU A N 1
ATOM 745 C CA . LEU A 1 106 ? -0.692 -9.993 4.827 1.00 98.69 106 LEU A CA 1
ATOM 746 C C . LEU A 1 106 ? -1.558 -10.775 3.828 1.00 98.69 106 LEU A C 1
ATOM 748 O O . LEU A 1 106 ? -1.044 -11.293 2.836 1.00 98.69 106 LEU A O 1
ATOM 752 N N . ILE A 1 107 ? -2.875 -10.824 4.045 1.00 98.69 107 ILE A N 1
ATOM 753 C CA . ILE A 1 107 ? -3.812 -11.408 3.075 1.00 98.69 107 ILE A CA 1
ATOM 754 C C . ILE A 1 107 ? -3.762 -10.626 1.760 1.00 98.69 107 ILE A C 1
ATOM 756 O O . ILE A 1 107 ? -3.683 -11.237 0.695 1.00 98.69 107 ILE A O 1
ATOM 760 N N . LEU A 1 108 ? -3.756 -9.291 1.816 1.00 98.25 108 LEU A N 1
ATOM 761 C CA . LEU A 1 108 ? -3.633 -8.460 0.620 1.00 98.25 108 LEU A CA 1
ATOM 762 C C . LEU A 1 108 ? -2.316 -8.681 -0.117 1.00 98.25 108 LEU A C 1
ATOM 764 O O . LEU A 1 108 ? -2.337 -8.695 -1.340 1.00 98.25 108 LEU A O 1
ATOM 768 N N . TYR A 1 109 ? -1.202 -8.912 0.581 1.00 98.50 109 TYR A N 1
ATOM 769 C CA . TYR A 1 109 ? 0.048 -9.297 -0.079 1.00 98.50 109 TYR A CA 1
ATOM 770 C C . TYR A 1 109 ? -0.133 -10.590 -0.889 1.00 98.50 109 TYR A C 1
ATOM 772 O O . TYR A 1 109 ? 0.222 -10.646 -2.065 1.00 98.50 109 TYR A O 1
ATOM 780 N N . GLY A 1 110 ? -0.763 -11.610 -0.298 1.00 98.12 110 GLY A N 1
ATOM 781 C CA . GLY A 1 110 ? -1.110 -12.847 -1.001 1.00 98.12 110 GLY A CA 1
ATOM 782 C C . GLY A 1 110 ? -1.990 -12.597 -2.231 1.00 98.12 110 GLY A C 1
ATOM 783 O O . GLY A 1 110 ? -1.692 -13.062 -3.330 1.00 98.12 110 GLY A O 1
ATOM 784 N N . VAL A 1 111 ? -3.054 -11.808 -2.074 1.00 96.75 111 VAL A N 1
ATOM 785 C CA . VAL A 1 111 ? -3.980 -11.487 -3.169 1.00 96.75 111 VAL A CA 1
ATOM 786 C C . VAL A 1 111 ? -3.280 -10.697 -4.278 1.00 96.75 111 VAL A C 1
ATOM 788 O O . VAL A 1 111 ? -3.313 -11.113 -5.433 1.00 96.75 111 VAL A O 1
ATOM 791 N N . ASN A 1 112 ? -2.606 -9.600 -3.948 1.00 96.12 112 ASN A N 1
ATOM 792 C CA . ASN A 1 112 ? -2.007 -8.694 -4.926 1.00 96.12 112 ASN A CA 1
ATOM 793 C C . ASN A 1 112 ? -0.813 -9.330 -5.649 1.00 96.12 112 ASN A C 1
ATOM 795 O O . ASN A 1 112 ? -0.658 -9.153 -6.855 1.00 96.12 112 ASN A O 1
ATOM 799 N N . LEU A 1 113 ? 0.028 -10.081 -4.933 1.00 96.12 113 LEU A N 1
ATOM 800 C CA . LEU A 1 113 ? 1.286 -10.577 -5.488 1.00 96.12 113 LEU A CA 1
ATOM 801 C C . LEU A 1 113 ? 1.217 -12.036 -5.957 1.00 96.12 113 LEU A C 1
ATOM 803 O O . LEU A 1 113 ? 2.129 -12.462 -6.664 1.00 96.12 113 LEU A O 1
ATOM 807 N N . TYR A 1 114 ? 0.163 -12.797 -5.636 1.00 95.56 114 TYR A N 1
ATOM 808 C CA . TYR A 1 114 ? -0.008 -14.179 -6.118 1.00 95.56 114 TYR A CA 1
ATOM 809 C C . TYR A 1 114 ? -1.304 -14.398 -6.903 1.00 95.56 114 TYR A C 1
ATOM 811 O O . TYR A 1 114 ? -1.258 -15.035 -7.956 1.00 95.56 114 TYR A O 1
ATOM 819 N N . ALA A 1 115 ? -2.443 -13.855 -6.460 1.00 95.00 115 ALA A N 1
ATOM 820 C CA . ALA A 1 115 ? -3.702 -14.022 -7.193 1.00 95.00 115 ALA A CA 1
ATOM 821 C C . ALA A 1 115 ? -3.785 -13.067 -8.395 1.00 95.00 115 ALA A C 1
ATOM 823 O O . ALA A 1 115 ? -3.954 -13.501 -9.533 1.00 95.00 115 ALA A O 1
ATOM 824 N N . PHE A 1 116 ? -3.589 -11.766 -8.174 1.00 92.38 116 PHE A N 1
ATOM 825 C CA . PHE A 1 116 ? -3.668 -10.756 -9.233 1.00 92.38 116 PHE A CA 1
ATOM 826 C C . PHE A 1 116 ? -2.570 -10.902 -10.280 1.00 92.38 116 PHE A C 1
ATOM 828 O O . PHE A 1 116 ? -2.785 -10.509 -11.423 1.00 92.38 116 PHE A O 1
ATOM 835 N N . THR A 1 117 ? -1.448 -11.554 -9.965 1.00 93.12 117 THR A N 1
ATOM 836 C CA . THR A 1 117 ? -0.422 -11.877 -10.967 1.00 93.12 117 THR A CA 1
ATOM 837 C C . THR A 1 117 ? -0.898 -12.830 -12.065 1.00 93.12 117 THR A C 1
ATOM 839 O O . THR A 1 117 ? -0.247 -12.904 -13.102 1.00 93.12 117 THR A O 1
ATOM 842 N N . ALA A 1 118 ? -2.041 -13.509 -11.899 1.00 94.56 118 ALA A N 1
ATOM 843 C CA . ALA A 1 118 ? -2.684 -14.234 -12.997 1.00 94.56 118 ALA A CA 1
ATOM 844 C C . ALA A 1 118 ? -3.174 -13.294 -14.119 1.00 94.56 118 ALA A C 1
ATOM 846 O O . ALA A 1 118 ? -3.233 -13.695 -15.277 1.00 94.56 118 ALA A O 1
ATOM 847 N N . ILE A 1 119 ? -3.496 -12.041 -13.781 1.00 96.06 119 ILE A N 1
ATOM 848 C CA . ILE A 1 119 ? -3.981 -11.003 -14.706 1.00 96.06 119 ILE A CA 1
ATOM 849 C C . ILE A 1 119 ? -2.864 -9.987 -15.002 1.00 96.06 119 ILE A C 1
ATOM 851 O O . ILE A 1 119 ? -2.669 -9.564 -16.141 1.00 96.06 119 ILE A O 1
ATOM 855 N N . PHE A 1 120 ? -2.083 -9.638 -13.980 1.00 96.62 120 PHE A N 1
ATOM 856 C CA . PHE A 1 120 ? -1.013 -8.643 -14.006 1.00 96.62 120 PHE A CA 1
ATOM 857 C C . PHE A 1 120 ? 0.344 -9.294 -13.668 1.00 96.62 120 PHE A C 1
ATOM 859 O O . PHE A 1 120 ? 0.921 -9.041 -12.607 1.00 96.62 120 PHE A O 1
ATOM 866 N N . PRO A 1 121 ? 0.895 -10.164 -14.537 1.00 96.50 121 PRO A N 1
ATOM 867 C CA . PRO A 1 121 ? 2.078 -10.971 -14.214 1.00 96.50 121 PRO A CA 1
ATOM 868 C C . PRO A 1 121 ? 3.355 -10.147 -13.997 1.00 96.50 121 PRO A C 1
ATOM 870 O O . PRO A 1 121 ? 4.328 -10.648 -13.443 1.00 96.50 121 PRO A O 1
ATOM 873 N N . TRP A 1 122 ? 3.372 -8.874 -14.393 1.00 96.44 122 TRP A N 1
ATOM 874 C CA . TRP A 1 122 ? 4.517 -7.986 -14.183 1.00 96.44 122 TRP A CA 1
ATOM 875 C C . TRP A 1 122 ? 4.742 -7.591 -12.717 1.00 96.44 122 TRP A C 1
ATOM 877 O O . TRP A 1 122 ? 5.774 -7.007 -12.419 1.00 96.44 122 TRP A O 1
ATOM 887 N N . PHE A 1 123 ? 3.844 -7.943 -11.792 1.00 97.00 123 PHE A N 1
ATOM 888 C CA . PHE A 1 123 ? 4.093 -7.796 -10.352 1.00 97.00 123 PHE A CA 1
ATOM 889 C C . PHE A 1 123 ? 4.911 -8.946 -9.739 1.00 97.00 123 PHE A C 1
ATOM 891 O O . PHE A 1 123 ? 5.304 -8.863 -8.580 1.00 97.00 123 PHE A O 1
ATOM 898 N N . ILE A 1 124 ? 5.211 -10.021 -10.481 1.00 97.31 124 ILE A N 1
ATOM 899 C CA . ILE A 1 124 ? 6.018 -11.141 -9.958 1.00 97.31 124 ILE A CA 1
ATOM 900 C C . ILE A 1 124 ? 7.385 -10.689 -9.399 1.00 97.31 124 ILE A C 1
ATOM 902 O O . ILE A 1 124 ? 7.730 -11.148 -8.309 1.00 97.31 124 ILE A O 1
ATOM 906 N N . PRO A 1 125 ? 8.153 -9.797 -10.063 1.00 95.12 125 PRO A N 1
ATOM 907 C CA . PRO A 1 125 ? 9.474 -9.385 -9.582 1.00 95.12 125 PRO A CA 1
ATOM 908 C C . PRO A 1 125 ? 9.466 -8.615 -8.257 1.00 95.12 125 PRO A C 1
ATOM 910 O O . PRO A 1 125 ? 10.505 -8.524 -7.617 1.00 95.12 125 PRO A O 1
ATOM 913 N N . VAL A 1 126 ? 8.319 -8.067 -7.840 1.00 96.06 126 VAL A N 1
ATOM 914 C CA . VAL A 1 126 ? 8.196 -7.297 -6.588 1.00 96.06 126 VAL A CA 1
ATOM 915 C C . VAL A 1 126 ? 7.666 -8.135 -5.425 1.00 96.06 126 VAL A C 1
ATOM 917 O O . VAL A 1 126 ? 7.305 -7.620 -4.371 1.00 96.06 126 VAL A O 1
ATOM 920 N N . ARG A 1 127 ? 7.635 -9.462 -5.582 1.00 96.88 127 ARG A N 1
ATOM 921 C CA . ARG A 1 127 ? 7.488 -10.377 -4.448 1.00 96.88 127 ARG A CA 1
ATOM 922 C C . ARG A 1 127 ? 8.738 -10.284 -3.583 1.00 96.88 127 ARG A C 1
ATOM 924 O O . ARG A 1 127 ? 9.848 -10.476 -4.067 1.00 96.88 127 ARG A O 1
ATOM 931 N N . GLY A 1 128 ? 8.562 -10.054 -2.290 1.00 96.38 128 GLY A N 1
ATOM 932 C CA . GLY A 1 128 ? 9.691 -9.950 -1.380 1.00 96.38 128 GLY A CA 1
ATOM 933 C C . GLY A 1 128 ? 9.295 -9.534 0.025 1.00 96.38 128 GLY A C 1
ATOM 934 O O . GLY A 1 128 ? 8.158 -9.140 0.290 1.00 96.38 128 GLY A O 1
ATOM 935 N N . ALA A 1 129 ? 10.266 -9.620 0.934 1.00 97.75 129 ALA A N 1
ATOM 936 C CA . ALA A 1 129 ? 10.074 -9.280 2.338 1.00 97.75 129 ALA A CA 1
ATOM 937 C C . ALA A 1 129 ? 9.709 -7.799 2.537 1.00 97.75 129 ALA A C 1
ATOM 939 O O . ALA A 1 129 ? 8.855 -7.497 3.363 1.00 97.75 129 ALA A O 1
ATOM 940 N N . ILE A 1 130 ? 10.292 -6.884 1.754 1.00 98.06 130 ILE A N 1
ATOM 941 C CA . ILE A 1 130 ? 9.995 -5.446 1.855 1.00 98.06 130 ILE A CA 1
ATOM 942 C C . ILE A 1 130 ? 8.530 -5.173 1.508 1.00 98.06 130 ILE A C 1
ATOM 944 O O . ILE A 1 130 ? 7.808 -4.604 2.322 1.00 98.06 130 ILE A O 1
ATOM 948 N N . THR A 1 131 ? 8.048 -5.672 0.369 1.00 98.12 131 THR A N 1
ATOM 949 C CA . THR A 1 131 ? 6.646 -5.506 -0.042 1.00 98.12 131 THR A CA 1
ATOM 950 C C . THR A 1 131 ? 5.674 -6.225 0.902 1.00 98.12 131 THR A C 1
ATOM 952 O O . THR A 1 131 ? 4.581 -5.718 1.158 1.00 98.12 131 THR A O 1
ATOM 955 N N . LEU A 1 132 ? 6.061 -7.365 1.493 1.00 98.62 132 LEU A N 1
ATOM 956 C CA . LEU A 1 132 ? 5.295 -8.020 2.565 1.00 98.62 132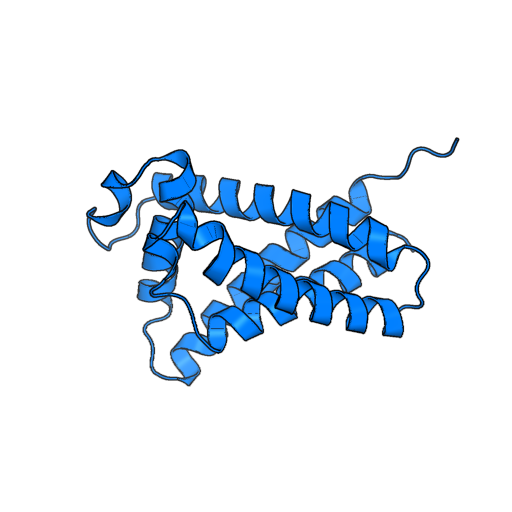 LEU A CA 1
ATOM 957 C C . LEU A 1 132 ? 5.156 -7.103 3.794 1.00 98.62 132 LEU A C 1
ATOM 959 O O . LEU A 1 132 ? 4.050 -6.919 4.306 1.00 98.62 132 LEU A O 1
ATOM 963 N N . VAL A 1 133 ? 6.261 -6.511 4.261 1.00 98.69 133 VAL A N 1
ATOM 964 C CA . VAL A 1 133 ? 6.264 -5.572 5.395 1.00 98.69 133 VAL A CA 1
ATOM 965 C C . VAL A 1 133 ? 5.455 -4.318 5.063 1.00 98.69 133 VAL A C 1
ATOM 967 O O . VAL A 1 133 ? 4.672 -3.865 5.896 1.00 98.69 133 VAL A O 1
ATOM 970 N N . ALA A 1 134 ? 5.553 -3.801 3.839 1.00 98.56 134 ALA A N 1
ATOM 971 C CA . ALA A 1 134 ? 4.753 -2.674 3.375 1.00 98.56 134 ALA A CA 1
ATOM 972 C C . ALA A 1 134 ? 3.249 -2.964 3.461 1.00 98.56 134 ALA A C 1
ATOM 974 O O . ALA A 1 134 ? 2.484 -2.130 3.942 1.00 98.56 134 ALA A O 1
ATOM 975 N N . HIS A 1 135 ? 2.822 -4.173 3.087 1.00 98.75 135 HIS A N 1
ATOM 976 C CA . HIS A 1 135 ? 1.430 -4.606 3.216 1.00 98.75 135 HIS A CA 1
ATOM 977 C C . HIS A 1 135 ? 0.997 -4.790 4.678 1.00 98.75 135 HIS A C 1
ATOM 979 O O . HIS A 1 135 ? -0.121 -4.421 5.041 1.00 98.75 135 HIS A O 1
ATOM 985 N N . LEU A 1 136 ? 1.869 -5.312 5.547 1.00 98.81 136 LEU A N 1
ATOM 986 C CA . LEU A 1 136 ? 1.607 -5.361 6.989 1.00 98.81 136 LEU A CA 1
ATOM 987 C C . LEU A 1 136 ? 1.376 -3.943 7.546 1.00 98.81 136 LEU A C 1
ATOM 989 O O . LEU A 1 136 ? 0.379 -3.697 8.230 1.00 98.81 136 LEU A O 1
ATOM 993 N N . VAL A 1 137 ? 2.262 -3.001 7.210 1.00 98.81 137 VAL A N 1
ATOM 994 C CA . VAL A 1 137 ? 2.171 -1.593 7.625 1.00 98.81 137 VAL A CA 1
ATOM 995 C C . VAL A 1 137 ? 0.936 -0.916 7.047 1.00 98.81 137 VAL A C 1
ATOM 997 O O . VAL A 1 137 ? 0.269 -0.182 7.778 1.00 98.81 137 VAL A O 1
ATOM 1000 N N . PHE A 1 138 ? 0.585 -1.192 5.790 1.00 98.81 138 PHE A N 1
ATOM 1001 C CA . PHE A 1 138 ? -0.655 -0.730 5.168 1.00 98.81 138 PHE A CA 1
ATOM 1002 C C . PHE A 1 138 ? -1.859 -1.096 6.047 1.00 98.81 138 PHE A C 1
ATOM 1004 O O . PHE A 1 138 ? -2.653 -0.237 6.436 1.00 98.81 138 PHE A O 1
ATOM 1011 N N . GLY A 1 139 ? -1.967 -2.372 6.420 1.00 98.75 139 GLY A N 1
ATOM 1012 C CA . GLY A 1 139 ? -3.081 -2.884 7.208 1.00 98.75 139 GLY A CA 1
ATOM 1013 C C . GLY A 1 139 ? -3.149 -2.304 8.625 1.00 98.75 139 GLY A C 1
ATOM 1014 O O . GLY A 1 139 ? -4.218 -1.876 9.072 1.00 98.75 139 GLY A O 1
ATOM 1015 N N . VAL A 1 140 ? -2.012 -2.238 9.326 1.00 98.81 140 VAL A N 1
ATOM 1016 C CA . VAL A 1 140 ? -1.925 -1.657 10.679 1.00 98.81 140 VAL A CA 1
ATOM 1017 C C . VAL A 1 140 ? -2.246 -0.161 10.658 1.00 98.81 140 VAL A C 1
ATOM 1019 O O . VAL A 1 140 ? -3.066 0.304 11.454 1.00 98.81 140 VAL A O 1
ATOM 1022 N N . THR A 1 141 ? -1.657 0.588 9.724 1.00 98.69 141 THR A N 1
ATOM 1023 C CA . THR A 1 141 ? -1.865 2.037 9.591 1.00 98.69 141 THR A CA 1
ATOM 1024 C C . THR A 1 141 ? -3.307 2.354 9.212 1.00 98.69 141 THR A C 1
ATOM 1026 O O . THR A 1 141 ? -3.927 3.217 9.833 1.00 98.69 141 THR A O 1
ATOM 1029 N N . GLY A 1 142 ? -3.888 1.610 8.266 1.00 98.62 142 GLY A N 1
ATOM 1030 C CA . GLY A 1 142 ? -5.294 1.754 7.890 1.00 98.62 142 GLY A CA 1
ATOM 1031 C C . GLY A 1 142 ? -6.240 1.495 9.064 1.00 98.62 142 GLY A C 1
ATOM 1032 O O . GLY A 1 142 ? -7.176 2.265 9.295 1.00 98.62 142 GLY A O 1
ATOM 1033 N N . ALA A 1 143 ? -5.968 0.460 9.867 1.00 98.50 143 ALA A N 1
ATOM 1034 C CA . ALA A 1 143 ? -6.743 0.185 11.071 1.00 98.50 143 ALA A CA 1
ATOM 1035 C C . ALA A 1 143 ? -6.612 1.313 12.106 1.00 98.50 143 ALA A C 1
ATOM 1037 O O . ALA A 1 143 ? -7.626 1.783 12.628 1.00 98.50 143 ALA A O 1
ATOM 1038 N N . ALA A 1 144 ? -5.394 1.784 12.379 1.00 98.25 144 ALA A N 1
ATOM 1039 C CA . ALA A 1 144 ? -5.142 2.874 13.318 1.00 98.25 144 ALA A CA 1
ATOM 1040 C C . ALA A 1 144 ? -5.857 4.169 12.899 1.00 98.25 144 ALA A C 1
ATOM 1042 O O . ALA A 1 144 ? -6.613 4.740 13.690 1.00 98.25 144 ALA A O 1
ATOM 1043 N N . ALA A 1 145 ? -5.693 4.583 11.641 1.00 97.88 145 ALA A N 1
ATOM 1044 C CA . ALA A 1 145 ? -6.303 5.788 11.089 1.00 97.88 145 ALA A CA 1
ATOM 1045 C C . ALA A 1 145 ? -7.839 5.718 11.112 1.00 97.88 145 ALA A C 1
ATOM 1047 O O . ALA A 1 145 ? -8.485 6.662 11.568 1.00 97.88 145 ALA A O 1
ATOM 1048 N N . TYR A 1 146 ? -8.438 4.579 10.736 1.00 97.81 146 TYR A N 1
ATOM 1049 C CA . TYR A 1 146 ? -9.888 4.383 10.847 1.00 97.81 146 TYR A CA 1
ATOM 1050 C C . TYR A 1 146 ? -10.378 4.525 12.293 1.00 97.81 146 TYR A C 1
ATOM 1052 O O . TYR A 1 146 ? -11.396 5.167 12.560 1.00 97.81 146 TYR A O 1
ATOM 1060 N N . ARG A 1 147 ? -9.671 3.908 13.251 1.00 96.25 147 ARG A N 1
ATOM 1061 C CA . ARG A 1 147 ? -10.053 3.950 14.669 1.00 96.25 147 ARG A CA 1
ATOM 1062 C C . ARG A 1 147 ? -9.903 5.339 15.266 1.00 96.25 147 ARG A C 1
ATOM 1064 O O . ARG A 1 147 ? -10.715 5.674 16.121 1.00 96.25 147 ARG A O 1
ATOM 1071 N N . PHE A 1 148 ? -8.904 6.108 14.848 1.00 95.06 148 PHE A N 1
ATOM 1072 C CA . PHE A 1 148 ? -8.712 7.481 15.299 1.00 95.06 148 PHE A CA 1
ATOM 1073 C C . PHE A 1 148 ? -9.781 8.411 14.718 1.00 95.06 148 PHE A C 1
ATOM 1075 O O . PHE A 1 148 ? -10.456 9.096 15.473 1.00 95.06 148 PHE A O 1
ATOM 1082 N N . ALA A 1 149 ? -10.021 8.351 13.407 1.00 93.19 149 ALA A N 1
ATOM 1083 C CA . ALA A 1 149 ? -10.976 9.223 12.722 1.00 93.19 149 ALA A CA 1
ATOM 1084 C C . ALA A 1 149 ? -12.456 8.934 13.045 1.00 93.19 149 ALA A C 1
ATOM 1086 O O . ALA A 1 149 ? -13.326 9.732 12.703 1.00 93.19 149 ALA A O 1
ATOM 1087 N N . ARG A 1 150 ? -12.766 7.777 13.645 1.00 90.12 150 ARG A N 1
ATOM 1088 C CA . ARG A 1 150 ? -14.127 7.408 14.071 1.00 90.12 150 ARG A CA 1
ATOM 1089 C C . ARG A 1 150 ? -14.438 7.776 15.529 1.00 90.12 150 ARG A C 1
ATOM 1091 O O . ARG A 1 150 ? -15.604 7.694 15.912 1.00 90.12 150 ARG A O 1
ATOM 1098 N N . ARG A 1 151 ? -13.420 8.049 16.349 1.00 79.56 151 ARG A N 1
ATOM 1099 C CA . ARG A 1 151 ? -13.630 8.501 17.733 1.00 79.56 151 ARG A CA 1
ATOM 1100 C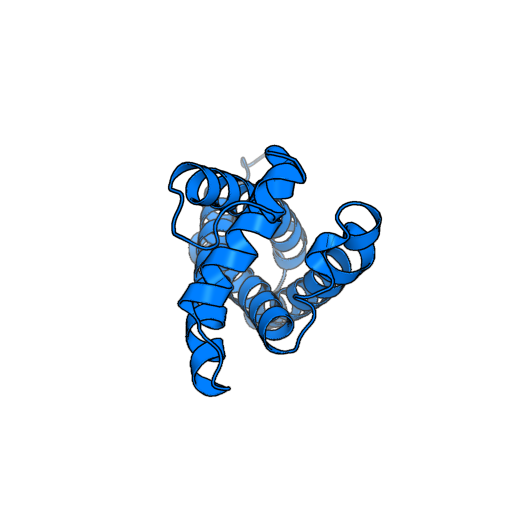 C . ARG A 1 151 ? -14.307 9.863 17.734 1.00 79.56 151 ARG A C 1
ATOM 1102 O O . ARG A 1 151 ? -15.157 10.042 18.628 1.00 79.56 151 ARG A O 1
#

pLDDT: mean 95.27, std 8.44, range [38.75, 98.81]

Foldseek 3Di:
DPPDDLVLLLQLLVQLLVQLLVLLLVVQVVVPHDSLLVVLQVLLLQLCVPVNPPSNPDDSDDDPVSNVSSVVSSSVVSSVLLVVLCVVPVPPDLVVSLVSLLVSLQVVLCCVAPVCCVVRVSSVVVDDPSSNVSSSSSSNRSSNSSVVRVD

Organism: Burkholderia lata (strain ATCC 17760 / DSM 23089 / LMG 22485 / NCIMB 9086 / R18194 / 383) (NCBI:txid482957)

Sequence (151 aa):
MKRASVVPVLWAAFGAAIGSTVVELLLWPIVGDDAIGNLLRDTRLTAAIVMGRGVLGASAGFDPLVMAAATVVHLALSLVYAAVLAKVIRNLSLAAALVAGGAFGLILYGVNLYAFTAIFPWFIPVRGAITLVAHLVFGVTGAAAYRFARR

Secondary structure (DSSP, 8-state):
-PPPPSHHHHHHHHHHHHHHHHHHHHHHHHTT--HHHHHHHHHHHHHHHHH-GGGGGS-SS--HHHHHHHHHHHHHHHHHHHHHHHHHHTTS-HHHHHHHHHHHHHHHHHIIIIIGGGT-GGGGGG-SHHHHHHHHHHHHHHHHHHHHHT-

Radius of gyration: 15.83 Å; chains: 1; bounding box: 52×27×44 Å